Protein AF-A0A4Q3CAT2-F1 (afdb_monomer)

Foldseek 3Di:
DVLVVDDPLLSQLCCCCPVVVDDLVVSCVVVVHDSVSSVVSPVVSVVSVVVVVVD

Sequence (55 aa):
ALIGTLPLALREPLILRTIEGLSQAETAEVLGISQKAVETRLYRARMKLQENLRG

Solvent-accessible surface area (backbone atoms only — not comparable to full-atom values): 3147 Å² total; per-residue (Å²): 114,79,67,76,75,44,58,65,82,27,33,53,56,39,43,39,44,73,71,70,60,42,52,62,63,56,45,11,61,78,68,75,48,51,50,68,56,43,53,54,27,40,52,53,37,51,52,54,52,53,54,66,71,75,107

Radius of gyration: 10.93 Å; Cα contacts (8 Å, |Δi|>4): 45; chains: 1; bounding box: 28×16×26 Å

Structure (mmCIF, N/CA/C/O backbone):
data_AF-A0A4Q3CAT2-F1
#
_entry.id   AF-A0A4Q3CAT2-F1
#
loop_
_atom_site.group_PDB
_atom_site.id
_atom_site.type_symbol
_atom_site.label_atom_id
_atom_site.label_alt_id
_atom_site.label_comp_id
_atom_site.label_asym_id
_atom_site.label_entity_id
_atom_site.label_seq_id
_atom_site.pdbx_PDB_ins_code
_atom_site.Cartn_x
_atom_site.Cartn_y
_atom_site.Cartn_z
_atom_site.occupancy
_atom_site.B_iso_or_equiv
_atom_site.auth_seq_id
_atom_site.auth_comp_id
_atom_site.auth_asym_id
_atom_site.auth_atom_id
_atom_site.pdbx_PDB_model_num
ATOM 1 N N . ALA A 1 1 ? 2.163 -6.716 -19.471 1.00 71.75 1 ALA A N 1
ATOM 2 C CA . ALA A 1 1 ? 2.402 -5.441 -18.756 1.00 71.75 1 ALA A CA 1
ATOM 3 C C . ALA A 1 1 ? 3.155 -5.709 -17.451 1.00 71.75 1 ALA A C 1
ATOM 5 O O . ALA A 1 1 ? 2.814 -6.676 -16.778 1.00 71.75 1 ALA A O 1
ATOM 6 N N . LEU A 1 2 ? 4.142 -4.878 -17.083 1.00 86.62 2 LEU A N 1
ATOM 7 C CA . LEU A 1 2 ? 5.009 -5.067 -15.897 1.00 86.62 2 LEU A CA 1
ATOM 8 C C . LEU A 1 2 ? 4.243 -5.160 -14.565 1.00 86.62 2 LEU A C 1
ATOM 10 O O . LEU A 1 2 ? 4.698 -5.805 -13.632 1.00 86.62 2 LEU A O 1
ATOM 14 N N . ILE A 1 3 ? 3.039 -4.591 -14.486 1.00 89.06 3 ILE A N 1
ATOM 15 C CA . ILE A 1 3 ? 2.156 -4.706 -13.313 1.00 89.06 3 ILE A CA 1
ATOM 16 C C . ILE A 1 3 ? 1.811 -6.175 -13.004 1.00 89.06 3 ILE A C 1
ATOM 18 O O . ILE A 1 3 ? 1.725 -6.561 -11.839 1.00 89.06 3 ILE A O 1
ATOM 22 N N . GLY A 1 4 ? 1.668 -7.021 -14.031 1.00 91.81 4 GLY A N 1
ATOM 23 C CA . GLY A 1 4 ? 1.332 -8.439 -13.870 1.00 91.81 4 GLY A CA 1
ATOM 24 C C . GLY A 1 4 ? 2.425 -9.275 -13.198 1.00 91.81 4 GLY A C 1
ATOM 25 O O . GLY A 1 4 ? 2.123 -10.346 -12.679 1.00 91.81 4 GLY A O 1
ATOM 26 N N . THR A 1 5 ? 3.672 -8.789 -13.157 1.00 92.50 5 THR A N 1
ATOM 27 C CA . THR A 1 5 ? 4.799 -9.493 -12.518 1.00 92.50 5 THR A CA 1
ATOM 28 C C . THR A 1 5 ? 4.915 -9.191 -11.022 1.00 92.50 5 THR A C 1
ATOM 30 O O . THR A 1 5 ? 5.684 -9.840 -10.310 1.00 92.50 5 THR A O 1
ATOM 33 N N . LEU A 1 6 ? 4.137 -8.231 -10.506 1.00 96.62 6 LEU A N 1
ATOM 34 C CA . LEU A 1 6 ? 4.102 -7.935 -9.078 1.00 96.62 6 LEU A CA 1
ATOM 35 C C . LEU A 1 6 ? 3.450 -9.086 -8.295 1.00 96.62 6 LEU A C 1
ATOM 37 O O . LEU A 1 6 ? 2.416 -9.604 -8.730 1.00 96.62 6 LEU A O 1
ATOM 41 N N . PRO A 1 7 ? 3.974 -9.443 -7.105 1.00 97.19 7 PRO A N 1
ATOM 42 C CA . PRO A 1 7 ? 3.263 -10.298 -6.158 1.00 97.19 7 PRO A CA 1
ATOM 43 C C . PRO A 1 7 ? 1.852 -9.769 -5.888 1.00 97.19 7 PRO A C 1
ATOM 45 O O . PRO A 1 7 ? 1.660 -8.553 -5.825 1.00 97.19 7 PRO A O 1
ATOM 48 N N . LEU A 1 8 ? 0.886 -10.669 -5.690 1.00 97.06 8 LEU A N 1
ATOM 49 C CA . LEU A 1 8 ? -0.533 -10.316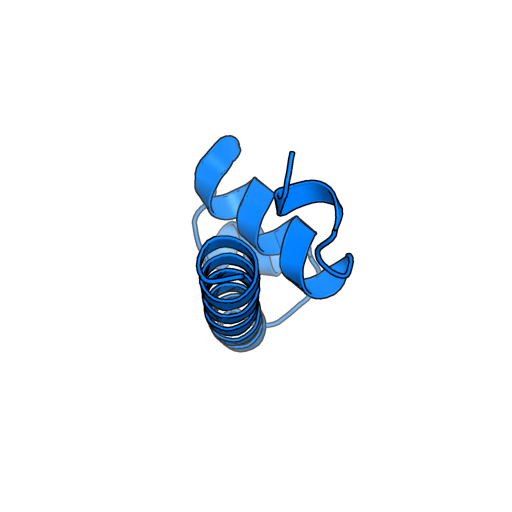 -5.550 1.00 97.06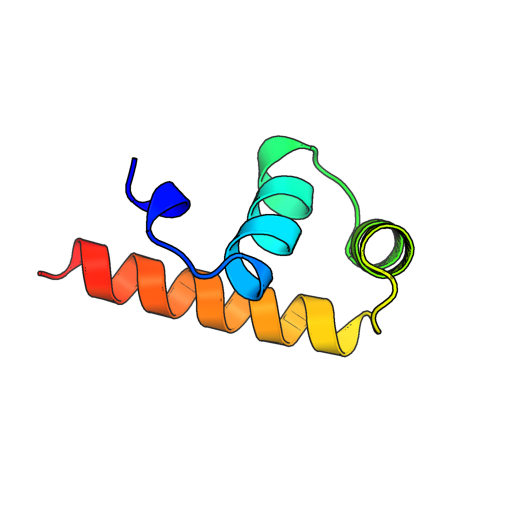 8 LEU A CA 1
ATOM 50 C C . LEU A 1 8 ? -0.758 -9.227 -4.487 1.00 97.06 8 LEU A C 1
ATOM 52 O O . LEU A 1 8 ? -1.332 -8.186 -4.788 1.00 97.06 8 LEU A O 1
ATOM 56 N N . ALA A 1 9 ? -0.142 -9.387 -3.312 1.00 97.62 9 ALA A N 1
ATOM 57 C CA . ALA A 1 9 ? -0.233 -8.431 -2.207 1.00 97.62 9 ALA A CA 1
ATOM 58 C C . ALA A 1 9 ? 0.282 -7.011 -2.529 1.00 97.62 9 ALA A C 1
ATOM 60 O O . ALA A 1 9 ? -0.037 -6.071 -1.808 1.00 97.62 9 ALA A O 1
ATOM 61 N N . LEU A 1 10 ? 1.109 -6.837 -3.566 1.00 98.25 10 LEU A N 1
ATOM 62 C CA . LEU A 1 10 ? 1.553 -5.522 -4.047 1.00 98.25 10 LEU A CA 1
ATOM 63 C C . LEU A 1 10 ? 0.698 -5.028 -5.220 1.00 98.25 10 LEU A C 1
ATOM 65 O O . LEU A 1 10 ? 0.514 -3.825 -5.387 1.00 98.25 10 LEU A O 1
ATOM 69 N N . ARG A 1 11 ? 0.188 -5.961 -6.026 1.00 98.00 11 ARG A N 1
ATOM 70 C CA . ARG A 1 11 ? -0.592 -5.694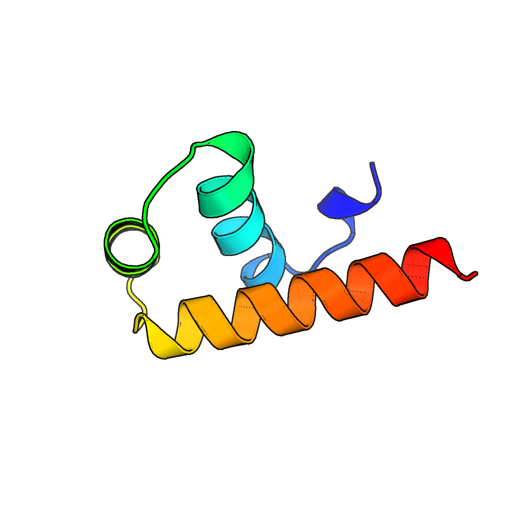 -7.232 1.00 98.00 11 ARG A CA 1
ATOM 71 C C . ARG A 1 11 ? -2.003 -5.212 -6.913 1.00 98.00 11 ARG A C 1
ATOM 73 O O . ARG A 1 11 ? -2.428 -4.214 -7.479 1.00 98.00 11 ARG A O 1
ATOM 80 N N . GLU A 1 12 ? -2.698 -5.888 -6.003 1.00 98.12 12 GLU A N 1
ATOM 81 C CA . GLU A 1 12 ? -4.078 -5.566 -5.621 1.00 98.12 12 GLU A CA 1
ATOM 82 C C . GLU A 1 12 ? -4.244 -4.120 -5.129 1.00 98.12 12 GLU A C 1
ATOM 84 O O . GLU A 1 12 ? -5.024 -3.386 -5.735 1.00 98.12 12 GLU A O 1
ATOM 89 N N . PRO A 1 13 ? -3.486 -3.636 -4.118 1.00 98.25 13 PRO A N 1
ATOM 90 C CA . PRO A 1 13 ? -3.635 -2.254 -3.669 1.00 98.25 13 PRO A CA 1
ATOM 91 C C . PRO A 1 13 ? -3.236 -1.241 -4.746 1.00 98.25 13 PRO A C 1
ATOM 93 O O . PRO A 1 13 ? -3.775 -0.139 -4.762 1.00 98.25 13 PRO A O 1
ATOM 96 N N . LEU A 1 14 ? -2.310 -1.591 -5.649 1.00 97.69 14 LEU A N 1
ATOM 97 C CA . LEU A 1 14 ? -1.932 -0.721 -6.760 1.00 97.69 14 LEU A CA 1
ATOM 98 C C . LEU A 1 14 ? -3.095 -0.560 -7.745 1.00 97.69 14 LEU A C 1
ATOM 100 O O . LEU A 1 14 ? -3.464 0.571 -8.035 1.00 97.69 14 LEU A O 1
ATOM 104 N N . ILE A 1 15 ? -3.703 -1.662 -8.194 1.00 97.69 15 ILE A N 1
ATOM 105 C CA . ILE A 1 15 ? -4.851 -1.644 -9.114 1.00 97.69 15 ILE A CA 1
ATOM 106 C C . ILE A 1 15 ? -6.011 -0.849 -8.510 1.00 97.69 15 ILE A C 1
ATOM 108 O O . ILE A 1 15 ? -6.490 0.093 -9.138 1.00 97.69 15 ILE A O 1
ATOM 112 N N . LEU A 1 16 ? -6.398 -1.161 -7.270 1.00 98.38 16 LEU A N 1
ATOM 113 C CA . LEU A 1 16 ? -7.513 -0.492 -6.596 1.00 98.38 16 LEU A CA 1
ATOM 114 C C . LEU A 1 16 ? -7.293 1.024 -6.471 1.00 98.38 16 LEU A C 1
ATOM 116 O O . LEU A 1 16 ? -8.219 1.807 -6.655 1.00 98.38 16 LEU A O 1
ATOM 120 N N . ARG A 1 17 ? -6.055 1.461 -6.208 1.00 97.25 17 ARG A N 1
ATOM 121 C CA . ARG A 1 17 ? -5.732 2.889 -6.065 1.00 97.25 17 ARG A CA 1
ATOM 122 C C . ARG A 1 17 ? -5.576 3.628 -7.385 1.00 97.25 17 ARG A C 1
ATOM 124 O O . ARG A 1 17 ? -5.911 4.805 -7.440 1.00 97.25 17 ARG A O 1
ATOM 131 N N . THR A 1 18 ? -4.981 3.004 -8.401 1.00 95.31 18 THR A N 1
ATOM 132 C CA . THR A 1 18 ? -4.573 3.716 -9.626 1.00 95.31 18 THR A CA 1
ATOM 133 C C . THR A 1 18 ? -5.510 3.501 -10.800 1.00 95.31 18 THR A C 1
ATOM 135 O O . THR A 1 18 ? -5.557 4.355 -11.676 1.00 95.31 18 THR A O 1
ATOM 138 N N . ILE A 1 19 ? -6.193 2.357 -10.851 1.00 95.50 19 ILE A N 1
ATOM 139 C CA . ILE A 1 19 ? -7.112 2.006 -11.939 1.00 95.50 19 ILE A CA 1
ATOM 140 C C . ILE A 1 19 ? -8.547 2.245 -11.480 1.00 95.50 19 ILE A C 1
ATOM 142 O O . ILE A 1 19 ? -9.268 3.001 -12.118 1.00 95.50 19 ILE A O 1
ATOM 146 N N . GLU A 1 20 ? -8.923 1.672 -10.338 1.00 97.38 20 GLU A N 1
ATOM 147 C CA . GLU A 1 20 ? -10.292 1.777 -9.812 1.00 97.38 20 GLU A CA 1
ATOM 148 C C . GLU A 1 20 ? -10.543 3.089 -9.041 1.00 97.38 20 GLU A C 1
ATOM 150 O O . GLU A 1 20 ? -11.682 3.456 -8.776 1.00 97.38 20 GLU A O 1
ATOM 155 N N . GLY A 1 21 ? -9.483 3.821 -8.679 1.00 97.69 21 GLY A N 1
ATOM 156 C CA . GLY A 1 21 ? -9.579 5.153 -8.070 1.00 97.69 21 GLY A CA 1
ATOM 157 C C . GLY A 1 21 ? -10.022 5.185 -6.603 1.00 97.69 21 GLY A C 1
ATOM 158 O O . GLY A 1 21 ? -10.316 6.265 -6.091 1.00 97.69 21 GLY A O 1
ATOM 159 N N . LEU A 1 22 ? -10.037 4.044 -5.905 1.00 98.62 22 LEU A N 1
ATOM 160 C CA . LEU A 1 22 ? -10.437 3.972 -4.496 1.00 98.62 22 LEU A CA 1
ATOM 161 C C . LEU A 1 22 ? -9.519 4.832 -3.623 1.00 98.62 22 LEU A C 1
ATOM 163 O O . LEU A 1 22 ? -8.329 5.002 -3.897 1.00 98.62 22 LEU A O 1
ATOM 167 N N . SER A 1 23 ? -10.031 5.327 -2.503 1.00 98.31 23 SER A N 1
ATOM 168 C CA . SER A 1 23 ? -9.222 5.895 -1.427 1.00 98.31 23 SER A CA 1
ATOM 169 C C . SER A 1 23 ? -8.376 4.818 -0.730 1.00 98.31 23 SER A C 1
ATOM 171 O O . SER A 1 23 ? -8.567 3.610 -0.891 1.00 98.31 23 SER A O 1
ATOM 173 N N . GLN A 1 24 ? -7.406 5.246 0.080 1.00 97.81 24 GLN A N 1
ATOM 174 C CA . GLN A 1 24 ? -6.601 4.325 0.887 1.00 97.81 24 GLN A CA 1
ATOM 175 C C . GLN A 1 24 ? -7.435 3.619 1.969 1.00 97.81 24 GLN A C 1
ATOM 177 O O . GLN A 1 24 ? -7.124 2.481 2.317 1.00 97.81 24 GLN A O 1
ATOM 182 N N . ALA A 1 25 ? -8.490 4.274 2.464 1.00 98.50 25 ALA A N 1
ATOM 183 C CA . ALA A 1 25 ? -9.436 3.709 3.419 1.00 98.50 25 ALA A CA 1
ATOM 184 C C . ALA A 1 25 ? -10.308 2.623 2.774 1.00 98.50 25 ALA A C 1
ATOM 186 O O . ALA A 1 25 ? -10.327 1.502 3.269 1.00 98.50 25 ALA A O 1
ATOM 187 N N . GLU A 1 26 ? -10.920 2.911 1.623 1.00 98.75 26 GLU A N 1
ATOM 188 C CA . GLU A 1 26 ? -11.728 1.931 0.879 1.00 98.75 26 GLU A CA 1
ATOM 189 C C . GLU A 1 26 ? -10.872 0.745 0.420 1.00 98.75 26 GLU A C 1
ATOM 191 O O . GLU A 1 26 ? -11.265 -0.407 0.553 1.00 98.75 26 GLU A O 1
ATOM 196 N N . THR A 1 27 ? -9.642 1.000 -0.041 1.00 98.75 27 THR A N 1
ATOM 197 C CA . THR A 1 27 ? -8.700 -0.077 -0.396 1.00 98.75 27 THR A CA 1
ATOM 198 C C . THR A 1 27 ? -8.374 -0.967 0.811 1.00 98.75 27 THR A C 1
ATOM 200 O O . THR A 1 27 ? -8.233 -2.179 0.670 1.00 98.75 27 THR A O 1
ATOM 203 N N . ALA A 1 28 ? -8.218 -0.378 2.000 1.00 98.69 28 ALA A N 1
ATOM 204 C CA . ALA A 1 28 ? -7.937 -1.116 3.230 1.00 98.69 28 ALA A CA 1
ATOM 205 C C . ALA A 1 28 ? -9.116 -2.015 3.628 1.00 98.69 28 ALA A C 1
ATOM 207 O O . ALA A 1 28 ? -8.903 -3.177 3.973 1.00 98.69 28 ALA A O 1
ATOM 208 N N . GLU A 1 29 ? -10.336 -1.494 3.511 1.00 98.69 29 GLU A N 1
ATOM 209 C CA . GLU A 1 29 ? -11.577 -2.228 3.754 1.00 98.69 29 GLU A CA 1
ATOM 210 C C . GLU A 1 29 ? -11.748 -3.396 2.774 1.00 98.69 29 GLU A C 1
ATOM 212 O O . GLU A 1 29 ? -11.890 -4.537 3.210 1.00 98.69 29 GLU A O 1
ATOM 217 N N . VAL A 1 30 ? -11.612 -3.143 1.466 1.00 98.56 30 VAL A N 1
ATOM 218 C CA . VAL A 1 30 ? -11.721 -4.169 0.411 1.00 98.56 30 VAL A CA 1
ATOM 219 C C . VAL A 1 30 ? -10.723 -5.311 0.614 1.00 98.56 30 VAL A C 1
ATOM 221 O O . VAL A 1 30 ? -11.055 -6.473 0.398 1.00 98.56 30 VAL A O 1
ATOM 224 N N . LEU A 1 31 ? -9.494 -4.995 1.030 1.00 98.31 31 LEU A N 1
ATOM 225 C CA . LEU A 1 31 ? -8.431 -5.988 1.197 1.00 98.31 31 LEU A CA 1
ATOM 226 C C . LEU A 1 31 ? -8.375 -6.610 2.600 1.00 98.31 31 LEU A C 1
ATOM 228 O O . LEU A 1 31 ? -7.532 -7.478 2.832 1.00 98.31 31 LEU A O 1
ATOM 232 N N . GLY A 1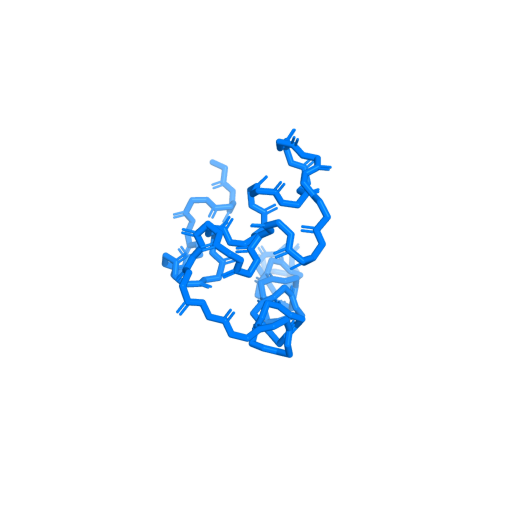 32 ? -9.207 -6.161 3.546 1.00 98.50 32 GLY A N 1
ATOM 233 C CA . GLY A 1 32 ? -9.184 -6.641 4.930 1.00 98.50 32 GLY A CA 1
ATOM 234 C C . GLY A 1 32 ? -7.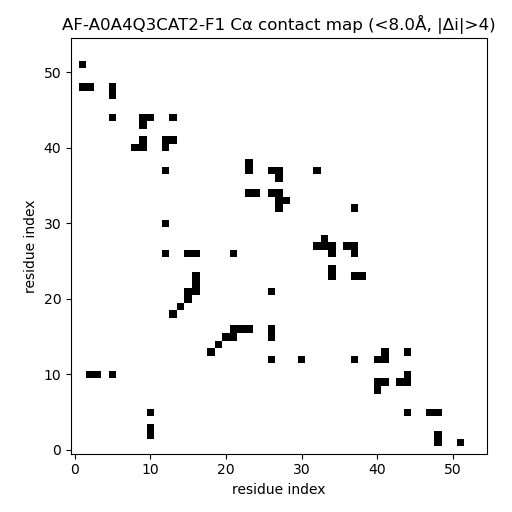854 -6.375 5.651 1.00 98.50 32 GLY A C 1
ATOM 235 O O . GLY A 1 32 ? -7.385 -7.209 6.425 1.00 98.50 32 GLY A O 1
ATOM 236 N N . ILE A 1 33 ? -7.206 -5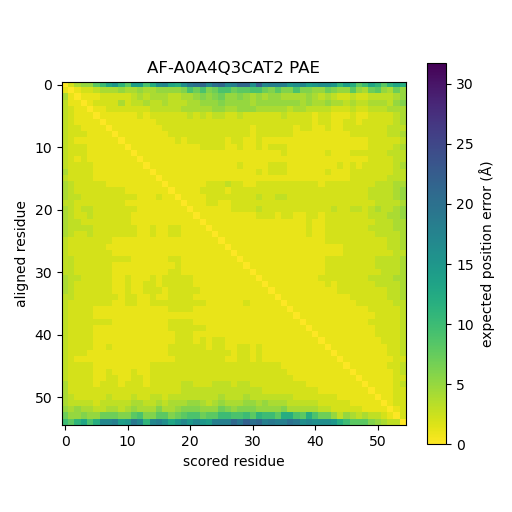.238 5.378 1.00 98.50 33 ILE A N 1
ATOM 237 C CA . ILE A 1 33 ? -5.914 -4.851 5.976 1.00 98.50 33 ILE A CA 1
ATOM 238 C C . ILE A 1 33 ? -5.961 -3.434 6.548 1.00 98.50 33 ILE A C 1
ATOM 240 O O . ILE A 1 33 ? -6.888 -2.676 6.300 1.00 98.50 33 ILE A O 1
ATOM 244 N N . SER A 1 34 ? -4.928 -3.021 7.287 1.00 98.69 34 SER A N 1
ATOM 245 C CA . SER A 1 34 ? -4.834 -1.634 7.757 1.00 98.69 34 SER A CA 1
ATOM 246 C C . SER A 1 34 ? -4.472 -0.660 6.629 1.00 98.69 34 SER A C 1
ATOM 248 O O . SER A 1 34 ? -3.722 -0.996 5.708 1.00 98.69 34 SER A O 1
ATOM 250 N N . GLN A 1 35 ? -4.894 0.605 6.748 1.00 98.50 35 GLN A N 1
ATOM 251 C CA . GLN A 1 35 ? -4.459 1.666 5.826 1.00 98.50 35 GLN A CA 1
ATOM 252 C C . GLN A 1 35 ? -2.928 1.797 5.772 1.00 98.50 35 GLN A C 1
ATOM 254 O O . GLN A 1 35 ? -2.371 2.086 4.712 1.00 98.50 35 GLN A O 1
ATOM 259 N N . LYS A 1 36 ? -2.221 1.523 6.880 1.00 98.56 36 LYS A N 1
ATOM 260 C CA . LYS A 1 36 ? -0.750 1.522 6.909 1.00 98.56 36 LYS A CA 1
ATOM 261 C C . LYS A 1 36 ? -0.144 0.375 6.093 1.00 98.56 36 LYS A C 1
ATOM 263 O O . LYS A 1 36 ? 0.899 0.544 5.452 1.00 98.56 36 LYS A O 1
ATOM 268 N N . ALA A 1 37 ? -0.799 -0.786 6.077 1.00 98.56 37 ALA A N 1
ATOM 269 C CA . ALA A 1 37 ? -0.407 -1.895 5.216 1.00 98.56 37 ALA A CA 1
ATOM 270 C C . ALA A 1 37 ? -0.618 -1.549 3.732 1.00 98.56 37 ALA A C 1
ATOM 272 O O . ALA A 1 37 ? 0.262 -1.854 2.925 1.00 98.56 37 ALA A O 1
ATOM 273 N N . VAL A 1 38 ? -1.714 -0.860 3.379 1.00 98.69 38 VAL A N 1
ATOM 274 C CA . VAL A 1 38 ? -1.941 -0.346 2.013 1.00 98.69 38 VAL A CA 1
ATOM 275 C C . VAL A 1 38 ? -0.797 0.578 1.587 1.00 98.69 38 VAL A C 1
ATOM 277 O O . VAL A 1 38 ? -0.183 0.348 0.547 1.00 98.69 38 VAL A O 1
ATOM 280 N N . GLU A 1 39 ? -0.445 1.571 2.410 1.00 98.50 39 GLU A N 1
ATOM 281 C CA . GLU A 1 39 ? 0.656 2.511 2.142 1.00 98.50 39 GLU A CA 1
ATOM 282 C C . GLU A 1 39 ? 1.978 1.781 1.859 1.00 98.50 39 GLU A C 1
ATOM 284 O O . GLU A 1 39 ? 2.641 2.019 0.846 1.00 98.50 39 GLU A O 1
ATOM 289 N N . THR A 1 40 ? 2.327 0.836 2.738 1.00 98.69 40 THR A N 1
ATOM 290 C CA . THR A 1 40 ? 3.571 0.062 2.651 1.00 98.69 40 THR A CA 1
ATOM 291 C C . THR A 1 40 ? 3.609 -0.784 1.379 1.00 98.69 40 THR A C 1
ATOM 293 O O . THR A 1 40 ? 4.631 -0.836 0.690 1.00 98.69 40 THR A O 1
ATOM 296 N N . ARG A 1 41 ? 2.494 -1.438 1.033 1.00 98.50 41 ARG A N 1
ATOM 297 C CA . ARG A 1 41 ? 2.385 -2.266 -0.175 1.00 98.50 41 ARG A CA 1
ATOM 298 C C . ARG A 1 41 ? 2.473 -1.418 -1.441 1.00 98.50 41 ARG A C 1
ATOM 300 O O . ARG A 1 41 ? 3.204 -1.792 -2.352 1.00 98.50 41 ARG A O 1
ATOM 307 N N . LEU A 1 42 ? 1.835 -0.248 -1.475 1.00 98.38 42 LEU A N 1
ATOM 308 C CA . LEU A 1 42 ? 1.945 0.696 -2.591 1.00 98.38 42 LEU A CA 1
ATOM 309 C C . LEU A 1 42 ? 3.377 1.198 -2.795 1.00 98.38 42 LEU A C 1
ATOM 311 O O . LEU A 1 42 ? 3.851 1.262 -3.928 1.00 98.38 42 LEU A O 1
ATOM 315 N N . TYR A 1 43 ? 4.073 1.547 -1.710 1.00 98.31 43 TYR A N 1
ATOM 316 C CA . TYR A 1 43 ? 5.474 1.958 -1.780 1.00 98.31 43 TYR A CA 1
ATOM 317 C C . TYR A 1 43 ? 6.345 0.852 -2.391 1.00 98.31 43 TYR A C 1
ATOM 319 O O . TYR A 1 43 ? 7.051 1.090 -3.371 1.00 98.31 43 TYR A O 1
ATOM 327 N N . ARG A 1 44 ? 6.226 -0.381 -1.883 1.00 98.31 44 ARG A N 1
ATOM 328 C CA . ARG A 1 44 ? 6.976 -1.537 -2.400 1.00 98.31 44 ARG A CA 1
ATOM 329 C C . ARG A 1 44 ? 6.614 -1.879 -3.847 1.00 98.31 44 ARG A C 1
ATOM 331 O O . ARG A 1 44 ? 7.502 -2.218 -4.623 1.00 98.31 44 ARG A O 1
ATOM 338 N N . ALA A 1 45 ? 5.338 -1.766 -4.222 1.00 97.88 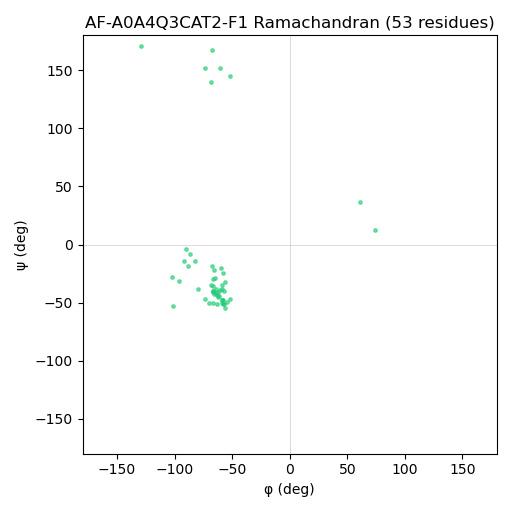45 ALA A N 1
ATOM 339 C CA . ALA A 1 45 ? 4.884 -1.965 -5.597 1.00 97.88 45 ALA A CA 1
ATOM 340 C C . ALA A 1 45 ? 5.581 -0.987 -6.556 1.00 97.88 45 ALA A C 1
ATOM 342 O O . ALA A 1 45 ? 6.126 -1.410 -7.574 1.00 97.88 45 ALA A O 1
ATOM 343 N N . ARG A 1 46 ? 5.627 0.306 -6.200 1.00 96.62 46 ARG A N 1
ATOM 344 C CA . ARG A 1 46 ? 6.309 1.340 -6.993 1.00 96.62 46 ARG A CA 1
ATOM 345 C C . ARG A 1 46 ? 7.809 1.092 -7.107 1.00 96.62 46 ARG A C 1
ATOM 347 O O . ARG A 1 46 ? 8.330 1.175 -8.213 1.00 96.62 46 ARG A O 1
ATOM 354 N N . MET A 1 47 ? 8.476 0.748 -6.005 1.00 97.25 47 MET A N 1
ATOM 355 C CA . MET A 1 47 ? 9.909 0.427 -6.019 1.00 97.25 47 MET A CA 1
ATOM 356 C C . MET A 1 47 ? 10.221 -0.725 -6.977 1.00 97.25 47 MET A C 1
ATOM 358 O O . MET A 1 47 ? 11.081 -0.592 -7.840 1.00 97.25 47 MET A O 1
ATOM 362 N N . LYS A 1 48 ? 9.450 -1.814 -6.908 1.00 95.94 48 LYS A N 1
ATOM 363 C CA . LYS A 1 48 ? 9.657 -2.982 -7.771 1.00 95.94 48 LYS A CA 1
ATOM 364 C C . LYS A 1 48 ? 9.381 -2.692 -9.250 1.00 95.94 48 LYS A C 1
ATOM 366 O O . LYS A 1 48 ? 10.071 -3.207 -10.121 1.00 95.94 48 LYS A O 1
ATOM 371 N N .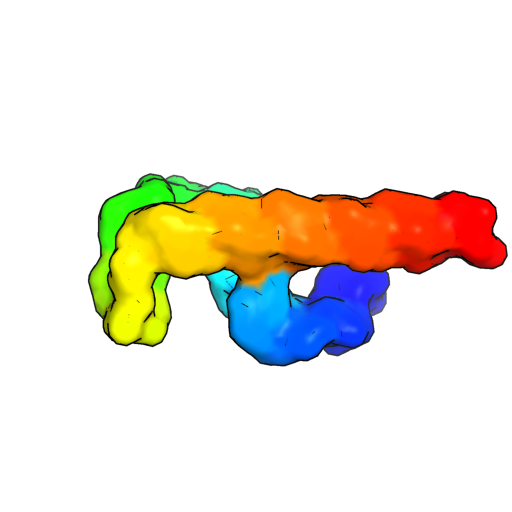 LEU A 1 49 ? 8.393 -1.847 -9.553 1.00 95.25 49 LEU A N 1
ATOM 372 C CA . LEU A 1 49 ? 8.164 -1.391 -10.928 1.00 95.25 49 LEU A CA 1
ATOM 373 C C . LEU A 1 49 ? 9.304 -0.506 -11.438 1.00 95.25 49 LEU A C 1
ATOM 375 O O . LEU A 1 49 ? 9.694 -0.649 -12.590 1.00 95.25 49 LEU A O 1
ATOM 379 N N . GLN A 1 50 ? 9.850 0.378 -10.598 1.00 95.38 50 GLN A N 1
ATOM 380 C CA . GLN A 1 50 ? 11.005 1.201 -10.967 1.00 95.38 50 GLN A CA 1
ATOM 381 C C . GLN A 1 50 ? 12.251 0.354 -11.235 1.00 95.38 50 GLN A C 1
ATOM 383 O O . GLN A 1 50 ? 12.952 0.617 -12.206 1.00 95.38 50 GLN A O 1
ATOM 388 N N . GLU A 1 51 ? 12.514 -0.665 -10.415 1.00 94.00 51 GLU A N 1
ATOM 389 C CA . GLU A 1 51 ? 13.597 -1.630 -10.647 1.00 94.00 51 GLU A CA 1
ATOM 390 C C . GLU A 1 51 ? 13.421 -2.340 -11.995 1.00 94.00 51 GLU A C 1
ATOM 392 O O . GLU A 1 51 ? 14.343 -2.349 -12.804 1.00 94.00 51 GLU A O 1
ATOM 397 N N . ASN A 1 52 ? 12.213 -2.835 -12.280 1.00 90.19 52 ASN A N 1
ATOM 398 C CA . ASN A 1 52 ? 11.900 -3.516 -13.539 1.00 90.19 52 ASN A CA 1
ATOM 399 C C . ASN A 1 52 ? 11.975 -2.615 -14.784 1.00 90.19 52 ASN A C 1
ATOM 401 O O . ASN A 1 52 ? 12.051 -3.136 -15.887 1.00 90.19 52 ASN A O 1
ATOM 405 N N . LEU A 1 53 ? 11.865 -1.291 -14.633 1.00 91.19 53 LEU A N 1
ATOM 406 C CA . LEU A 1 53 ? 11.978 -0.327 -15.738 1.00 91.19 53 LEU A CA 1
ATOM 407 C C . LEU A 1 53 ? 13.421 0.123 -15.990 1.00 91.19 53 LEU A C 1
ATOM 409 O O . LEU A 1 53 ? 13.700 0.721 -17.025 1.00 91.19 53 LEU A O 1
ATOM 413 N N . ARG A 1 54 ? 14.312 -0.080 -15.014 1.00 87.81 54 ARG A N 1
ATOM 414 C CA . ARG A 1 54 ? 15.729 0.294 -15.097 1.00 87.81 54 ARG A CA 1
ATOM 415 C C . ARG A 1 54 ? 16.617 -0.834 -15.630 1.00 87.81 54 ARG A C 1
ATOM 417 O O . ARG A 1 54 ? 17.770 -0.554 -15.944 1.00 87.8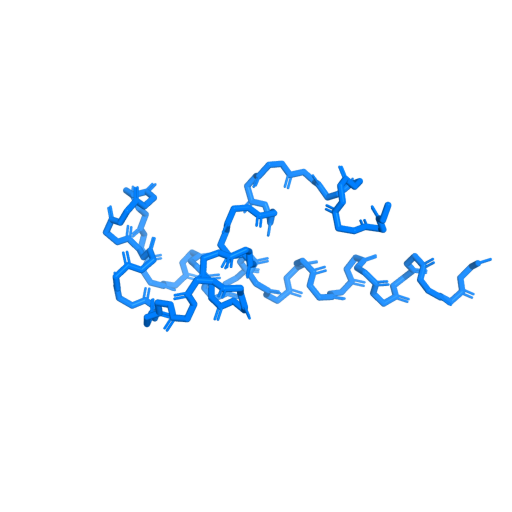1 54 ARG A O 1
ATOM 424 N N . GLY A 1 55 ? 16.108 -2.065 -15.680 1.00 65.69 55 GLY A N 1
ATOM 425 C CA . GLY A 1 55 ? 16.744 -3.222 -16.322 1.00 65.69 55 GLY A CA 1
ATOM 426 C C . GLY A 1 55 ? 16.140 -3.495 -17.688 1.00 65.69 55 GLY A C 1
ATOM 427 O O . GLY A 1 55 ? 16.894 -3.994 -18.546 1.00 65.69 55 GLY A O 1
#

Mean predicted aligned error: 2.37 Å

Secondary structure (DSSP, 8-state):
-GGGGS-HHHHHHHHHHHTS---HHHHHHHHTS-HHHHHHHHHHHHHHHHHHHH-

Nearest PDB structures (foldseek):
  3vfz-assembly3_A  TM=9.662E-01  e=1.495E-03  Mycobacterium tuberculosis
  5fgm-assembly1_A  TM=9.392E-01  e=1.495E-03  Streptomyces coelicolor A3(2)
  2h27-assembly2_D  TM=9.649E-01  e=2.762E-03  Escherichia coli K-12
  6dxo-assembly1_A  TM=9.836E-01  e=6.523E-03  Streptomyces venezuelae ATCC 10712
  3hug-assembly6_K  TM=8.884E-01  e=1.282E-02  Mycobacterium tuberculosis H37Rv

pLDDT: mean 95.68, std 6.01, range [65.69, 98.75]